Protein AF-A0A357N2P2-F1 (afdb_monomer_lite)

pLDDT: mean 80.37, std 18.38, range [35.94, 98.0]

Sequence (113 aa):
PLLAVFAERGDYPRWALSLLDSGQVNATTRLRWQAGHLVLDGLEAENERLSLRARLDLLERNKRGDLYLRWGLLGAGIEMKGKQRQWHLAGAREWFDGRPALLPADGAAGTAD

Radius of gyration: 17.53 Å; chains: 1; bounding box: 69×28×30 Å

Foldseek 3Di:
DVVVVPPDDDDDDPVNVVVVVFDDKDWDWDWDDDVQWIWTWFIWIDGPFKIKTWTWIGRPQFIWTKIWIDGHPWIWIWTDTRPDIDIDGVCRVVVRVPDDTPDDDVPPPDDDD

Secondary structure (DSSP, 8-state):
-TTGGG-SSS---HHHHHTSS----EEEEEEEEETTEEEEEEEEEE-SSEEEEEEEEEETTEEEEEEEEEETTEEEEEEEETTEEEEE-TTHHHHHHTSPPSS--TT------

Structure (mmCIF, N/CA/C/O backbone):
data_AF-A0A357N2P2-F1
#
_entry.id   AF-A0A357N2P2-F1
#
loop_
_atom_site.group_PDB
_atom_site.id
_atom_site.type_symbol
_atom_site.label_atom_id
_atom_site.label_alt_id
_atom_site.label_comp_id
_atom_site.label_asym_id
_atom_site.label_entity_id
_atom_site.label_seq_id
_atom_site.pdbx_PDB_ins_code
_atom_site.Cartn_x
_atom_site.Cartn_y
_atom_site.Cartn_z
_atom_site.occupancy
_atom_site.B_iso_or_equiv
_atom_site.auth_seq_id
_atom_site.auth_comp_id
_atom_site.auth_asym_id
_atom_site.auth_atom_id
_atom_site.pdbx_PDB_model_num
ATOM 1 N N . PRO A 1 1 ? 18.912 0.382 16.283 1.00 50.47 1 PRO A N 1
ATOM 2 C CA . PRO A 1 1 ? 18.135 0.424 15.019 1.00 50.47 1 PRO A CA 1
ATOM 3 C C . PRO A 1 1 ? 18.379 -0.841 14.180 1.00 50.47 1 PRO A C 1
ATOM 5 O O . PRO A 1 1 ? 19.517 -1.116 13.820 1.00 50.47 1 PRO A O 1
ATOM 8 N N . LEU A 1 2 ? 17.333 -1.639 13.928 1.00 52.38 2 LEU A N 1
ATOM 9 C CA . LEU A 1 2 ? 17.413 -3.017 13.397 1.00 52.38 2 LEU A CA 1
ATOM 10 C C . LEU A 1 2 ? 18.114 -3.169 12.027 1.00 52.38 2 LEU A C 1
ATOM 12 O O . LEU A 1 2 ? 18.409 -4.285 11.620 1.00 52.38 2 LEU A O 1
ATOM 16 N N . LEU A 1 3 ? 18.436 -2.066 11.346 1.00 53.66 3 LEU A N 1
ATOM 17 C CA . LEU A 1 3 ? 19.180 -2.050 10.081 1.00 53.66 3 LEU A CA 1
ATOM 18 C C . LEU A 1 3 ? 20.709 -1.984 10.258 1.00 53.66 3 LEU A C 1
ATOM 20 O O . LEU A 1 3 ? 21.440 -2.243 9.312 1.00 53.66 3 LEU A O 1
ATOM 24 N N . ALA A 1 4 ? 21.211 -1.690 11.463 1.00 52.03 4 ALA A N 1
ATOM 25 C CA . ALA A 1 4 ? 22.652 -1.640 11.734 1.00 52.03 4 ALA A CA 1
ATOM 26 C C . ALA A 1 4 ? 23.294 -3.035 11.883 1.00 52.03 4 ALA A C 1
ATOM 28 O O . ALA A 1 4 ? 24.508 -3.160 11.786 1.00 52.03 4 ALA A O 1
ATOM 29 N N . VAL A 1 5 ? 22.490 -4.083 12.101 1.00 54.72 5 VAL A N 1
ATOM 30 C CA . VAL A 1 5 ? 22.973 -5.462 12.323 1.00 54.72 5 VAL A CA 1
ATOM 31 C C . VAL A 1 5 ? 23.302 -6.183 11.005 1.00 54.72 5 VAL A C 1
ATOM 33 O O . VAL A 1 5 ? 24.034 -7.162 11.013 1.00 54.72 5 VAL A O 1
ATOM 36 N N . PHE A 1 6 ? 22.833 -5.672 9.861 1.00 53.19 6 PHE A N 1
ATOM 37 C CA . PHE A 1 6 ? 23.122 -6.235 8.533 1.00 53.19 6 PHE A CA 1
ATOM 38 C C . PHE A 1 6 ? 24.184 -5.443 7.747 1.00 53.19 6 PHE A C 1
ATOM 40 O O . PHE A 1 6 ? 24.380 -5.685 6.562 1.00 53.19 6 PHE A O 1
ATOM 47 N N . ALA A 1 7 ? 24.868 -4.491 8.391 1.00 48.50 7 ALA A N 1
ATOM 48 C CA . ALA A 1 7 ? 25.780 -3.548 7.740 1.00 48.50 7 ALA A CA 1
ATOM 49 C C . ALA A 1 7 ? 27.258 -3.989 7.720 1.00 48.50 7 ALA A C 1
ATOM 51 O O . ALA A 1 7 ? 28.134 -3.174 7.432 1.00 48.50 7 ALA A O 1
ATOM 52 N N . GLU A 1 8 ? 27.569 -5.255 8.004 1.00 45.97 8 GLU A N 1
ATOM 53 C CA . GLU A 1 8 ? 28.911 -5.779 7.744 1.00 45.97 8 GLU A CA 1
ATOM 54 C C . GLU A 1 8 ? 28.995 -6.290 6.301 1.00 45.97 8 GLU A C 1
ATOM 56 O O . GLU A 1 8 ? 28.422 -7.320 5.959 1.00 45.97 8 GLU A O 1
ATOM 61 N N . ARG A 1 9 ? 29.759 -5.548 5.486 1.00 46.12 9 ARG A N 1
ATOM 62 C CA . ARG A 1 9 ? 30.063 -5.739 4.052 1.00 46.12 9 ARG A CA 1
ATOM 63 C C . ARG A 1 9 ? 28.985 -5.296 3.048 1.00 46.12 9 ARG A C 1
ATOM 65 O O . ARG A 1 9 ? 28.293 -6.085 2.426 1.00 46.12 9 ARG A O 1
ATOM 72 N N . GLY A 1 10 ? 28.989 -3.994 2.768 1.00 53.44 10 GLY A N 1
ATOM 73 C CA . GLY A 1 10 ? 29.476 -3.516 1.463 1.00 53.44 10 GLY A CA 1
ATOM 74 C C . GLY A 1 10 ? 28.576 -3.573 0.225 1.00 53.44 10 GLY A C 1
ATOM 75 O O . GLY A 1 10 ? 28.923 -2.891 -0.728 1.00 53.44 10 GLY A O 1
ATOM 76 N N . ASP A 1 11 ? 27.436 -4.264 0.218 1.00 51.00 11 ASP A N 1
ATOM 77 C CA . ASP A 1 11 ? 26.576 -4.335 -0.976 1.00 51.00 11 ASP A CA 1
ATOM 78 C C . ASP A 1 11 ? 25.129 -3.951 -0.658 1.00 51.00 11 ASP A C 1
ATOM 80 O O . ASP A 1 11 ? 24.236 -4.794 -0.565 1.00 51.00 11 ASP A O 1
ATOM 84 N N . TYR A 1 12 ? 24.866 -2.646 -0.528 1.00 52.88 12 TYR A N 1
ATOM 85 C CA . TYR A 1 12 ? 23.497 -2.176 -0.728 1.00 52.88 12 TYR A CA 1
ATOM 86 C C . TYR A 1 12 ? 23.160 -2.389 -2.200 1.00 52.88 12 TYR A C 1
ATOM 88 O O . TYR A 1 12 ? 23.835 -1.827 -3.070 1.00 52.88 12 TYR A O 1
ATOM 96 N N . PRO A 1 13 ? 22.125 -3.178 -2.520 1.00 59.97 13 PRO A N 1
ATOM 97 C CA . PRO A 1 13 ? 21.736 -3.34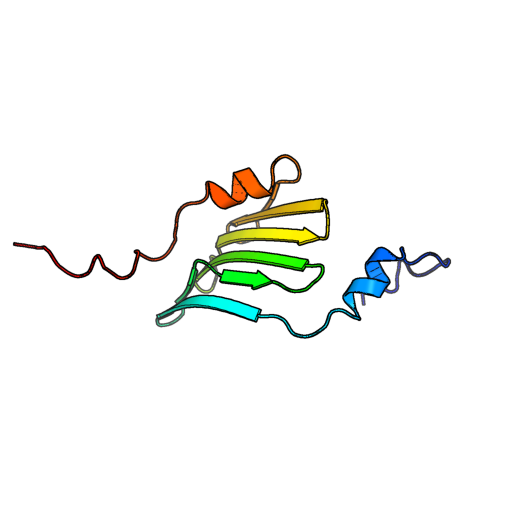7 -3.901 1.00 59.97 13 PRO A CA 1
ATOM 98 C C . PRO A 1 13 ? 21.420 -1.975 -4.494 1.00 59.97 13 PRO A C 1
ATOM 100 O O . PRO A 1 13 ? 20.775 -1.158 -3.836 1.00 59.97 13 PRO A O 1
ATOM 103 N N . ARG A 1 14 ? 21.817 -1.723 -5.748 1.00 57.66 14 ARG A N 1
ATOM 104 C CA . ARG A 1 14 ? 21.530 -0.453 -6.456 1.00 57.66 14 ARG A CA 1
ATOM 105 C C . ARG A 1 14 ? 20.073 -0.007 -6.320 1.00 57.66 14 ARG A C 1
ATOM 107 O O . ARG A 1 14 ? 19.766 1.179 -6.295 1.00 57.66 14 ARG A O 1
ATOM 114 N N . TRP A 1 15 ? 19.194 -0.989 -6.199 1.00 53.94 15 TRP A N 1
ATOM 115 C CA . TRP A 1 15 ? 17.775 -0.826 -6.008 1.00 53.94 15 TRP A CA 1
ATOM 116 C C . TRP A 1 15 ? 17.469 -0.038 -4.706 1.00 53.94 15 TRP A C 1
ATOM 118 O O . TRP A 1 15 ? 16.716 0.934 -4.754 1.00 53.94 15 TRP A O 1
ATOM 128 N N . ALA A 1 16 ? 18.117 -0.336 -3.575 1.00 57.56 16 ALA A N 1
ATOM 129 C CA . ALA A 1 16 ? 17.891 0.351 -2.297 1.00 57.56 16 ALA A CA 1
ATOM 130 C C . ALA A 1 16 ? 18.286 1.838 -2.338 1.00 57.56 16 ALA A C 1
ATOM 132 O O . ALA A 1 16 ? 17.633 2.668 -1.712 1.00 57.56 16 ALA A O 1
ATOM 133 N N . LEU A 1 17 ? 19.312 2.182 -3.124 1.00 56.09 17 LEU A N 1
ATOM 134 C CA . LEU A 1 17 ? 19.777 3.562 -3.294 1.00 56.09 17 LEU A CA 1
ATOM 135 C C . LEU A 1 17 ? 18.799 4.412 -4.121 1.00 56.09 17 LEU A C 1
ATOM 137 O O . LEU A 1 17 ? 18.599 5.580 -3.814 1.00 56.09 17 LEU A O 1
ATOM 141 N N . SER A 1 18 ? 18.118 3.830 -5.113 1.00 55.53 18 SER A N 1
ATOM 142 C CA . SER A 1 18 ? 17.135 4.564 -5.931 1.00 55.53 18 SER A CA 1
ATOM 143 C C . SER A 1 18 ? 15.803 4.883 -5.232 1.00 55.53 18 SER A C 1
ATOM 145 O O . SER A 1 18 ? 15.021 5.667 -5.760 1.00 55.53 18 SER A O 1
ATOM 147 N N . LEU A 1 19 ? 15.544 4.318 -4.045 1.00 54.59 19 LEU A N 1
ATOM 148 C CA . LEU A 1 19 ? 14.397 4.689 -3.199 1.00 54.59 19 LEU A CA 1
ATOM 149 C C . LEU A 1 19 ? 14.590 6.049 -2.515 1.00 54.59 19 LEU A C 1
ATOM 151 O O . LEU A 1 19 ? 13.616 6.700 -2.153 1.00 54.59 19 LEU A O 1
ATOM 155 N N . LEU A 1 20 ? 15.844 6.469 -2.325 1.00 54.78 20 LEU A N 1
ATOM 156 C CA . LEU A 1 20 ? 16.186 7.743 -1.692 1.00 54.78 20 LEU A CA 1
ATOM 157 C C . LEU A 1 20 ? 16.095 8.925 -2.668 1.00 54.78 20 LEU A C 1
ATOM 159 O O . LEU A 1 20 ? 16.087 10.068 -2.225 1.00 54.78 20 LEU A O 1
ATOM 163 N N . ASP A 1 21 ? 16.016 8.646 -3.973 1.00 54.84 21 ASP A N 1
ATOM 164 C CA . ASP A 1 21 ? 16.216 9.628 -5.048 1.00 54.84 21 ASP A CA 1
ATOM 165 C C . ASP A 1 21 ? 14.937 9.912 -5.866 1.00 54.84 21 ASP A C 1
ATOM 167 O O . ASP A 1 21 ? 14.963 10.551 -6.914 1.00 54.84 21 ASP A O 1
ATOM 171 N N . SER A 1 22 ? 13.778 9.405 -5.431 1.00 54.28 22 SER A N 1
ATOM 172 C CA . SER A 1 22 ? 12.566 9.377 -6.259 1.00 54.28 22 SER A CA 1
ATOM 173 C C . SER A 1 22 ? 11.578 10.517 -5.968 1.00 54.28 22 SER A C 1
ATOM 175 O O . SER A 1 22 ? 10.509 10.260 -5.422 1.00 54.28 22 SER A O 1
ATOM 177 N N . GLY A 1 23 ? 11.936 11.741 -6.378 1.00 61.53 23 GLY A N 1
ATOM 178 C CA . GLY A 1 23 ? 11.049 12.802 -6.907 1.00 61.53 23 GLY A CA 1
ATOM 179 C C . GLY A 1 23 ? 9.709 13.163 -6.223 1.00 61.53 23 GLY A C 1
ATOM 180 O O . GLY A 1 23 ? 9.394 12.773 -5.103 1.00 61.53 23 GLY A O 1
ATOM 181 N N . GLN A 1 24 ? 8.908 13.981 -6.926 1.00 63.09 24 GLN A N 1
ATOM 182 C CA . GLN A 1 24 ? 7.529 14.345 -6.556 1.00 63.09 24 GLN A CA 1
ATOM 183 C C . GLN A 1 24 ? 6.574 13.167 -6.820 1.00 63.09 24 GLN A C 1
ATOM 185 O O . GLN A 1 24 ? 6.701 12.475 -7.830 1.00 63.09 24 GLN A O 1
ATOM 190 N N . VAL A 1 25 ? 5.608 12.945 -5.925 1.00 69.81 25 VAL A N 1
ATOM 191 C CA . VAL A 1 25 ? 4.598 11.878 -6.032 1.00 69.81 25 VAL A CA 1
ATOM 192 C C . VAL A 1 25 ? 3.226 12.517 -6.211 1.00 69.81 25 VAL A C 1
ATOM 194 O O . VAL A 1 25 ? 2.823 13.344 -5.393 1.00 69.81 25 VAL A O 1
ATOM 197 N N . ASN A 1 26 ? 2.499 12.106 -7.250 1.00 77.12 26 ASN A N 1
ATOM 198 C CA . ASN A 1 26 ? 1.094 12.471 -7.416 1.00 77.12 26 ASN A CA 1
ATOM 199 C C . ASN A 1 26 ? 0.235 11.411 -6.739 1.00 77.12 26 ASN A C 1
ATOM 201 O O . ASN A 1 26 ? 0.400 10.229 -7.035 1.00 77.12 26 ASN A O 1
ATOM 205 N N . ALA A 1 27 ? -0.663 11.831 -5.847 1.00 85.69 27 ALA A N 1
ATOM 206 C CA . ALA A 1 27 ? -1.535 10.929 -5.110 1.00 85.69 27 ALA A CA 1
ATOM 207 C C . ALA A 1 27 ? -3.003 11.360 -5.193 1.00 85.69 27 ALA A C 1
ATOM 209 O O . ALA A 1 27 ? -3.326 12.535 -5.018 1.00 85.69 27 ALA A O 1
ATOM 210 N N . THR A 1 28 ? -3.893 10.398 -5.409 1.00 89.75 28 THR A N 1
ATOM 211 C CA . THR A 1 28 ? -5.351 10.562 -5.353 1.00 89.75 28 THR A CA 1
ATOM 212 C C . THR A 1 28 ? -5.926 9.547 -4.374 1.00 89.75 28 THR A C 1
ATOM 214 O O . THR A 1 28 ? -5.412 8.441 -4.259 1.00 89.75 28 THR A O 1
ATOM 217 N N . THR A 1 29 ? -6.956 9.915 -3.608 1.00 92.44 29 THR A N 1
ATOM 218 C CA . THR A 1 29 ? -7.630 8.995 -2.677 1.00 92.44 29 THR A CA 1
ATOM 219 C C . THR A 1 29 ? -9.011 9.515 -2.302 1.00 92.44 29 THR A C 1
ATOM 221 O O . THR A 1 29 ? -9.231 10.725 -2.263 1.00 92.44 29 THR A O 1
ATOM 224 N N . ARG A 1 30 ? -9.926 8.613 -1.935 1.00 93.94 30 ARG A N 1
ATOM 225 C CA . ARG A 1 30 ? -11.144 8.959 -1.190 1.00 93.94 30 ARG A CA 1
ATOM 226 C C . ARG A 1 30 ? -10.901 8.751 0.299 1.00 93.94 30 ARG A C 1
ATOM 228 O O . ARG A 1 30 ? -10.312 7.746 0.698 1.00 93.94 30 ARG A O 1
ATOM 235 N N . LEU A 1 31 ? -11.336 9.711 1.111 1.00 92.88 31 LEU A N 1
ATOM 236 C CA . LEU A 1 31 ? -11.127 9.707 2.555 1.00 92.88 31 LEU A CA 1
ATOM 237 C C . LEU A 1 31 ? -12.465 9.841 3.279 1.00 92.88 31 LEU A C 1
ATOM 239 O O . LEU A 1 31 ? -13.231 10.763 3.010 1.00 92.88 31 LEU A O 1
ATOM 243 N N . ARG A 1 32 ? -12.721 8.954 4.240 1.00 94.25 32 ARG A N 1
ATOM 244 C CA . ARG A 1 32 ? -13.803 9.106 5.215 1.00 94.25 32 ARG A CA 1
ATOM 245 C C . ARG A 1 32 ? -13.207 9.088 6.611 1.00 94.25 32 ARG A C 1
ATOM 247 O O . ARG A 1 32 ? -12.586 8.107 7.009 1.00 94.25 32 ARG A O 1
ATOM 254 N N . TRP A 1 33 ? -13.427 10.169 7.348 1.00 92.75 33 TRP A N 1
ATOM 255 C CA . TRP A 1 33 ? -12.999 10.299 8.734 1.00 92.75 33 TRP A CA 1
ATOM 256 C C . TRP A 1 33 ? -14.217 10.359 9.652 1.00 92.75 33 TRP A C 1
ATOM 258 O O . TRP A 1 33 ? -15.079 11.224 9.498 1.00 92.75 33 TRP A O 1
ATOM 268 N N . GLN A 1 34 ? -14.287 9.438 10.606 1.00 89.75 34 GLN A N 1
ATOM 269 C CA . GLN A 1 34 ? -15.297 9.378 11.661 1.00 89.75 34 GLN A CA 1
ATOM 270 C C . GLN A 1 34 ? -14.584 9.104 12.992 1.00 89.75 34 GLN A C 1
ATOM 272 O O . GLN A 1 34 ? -13.431 8.682 13.000 1.00 89.75 34 GLN A O 1
ATOM 277 N N . ALA A 1 35 ? -15.215 9.393 14.131 1.00 86.75 35 ALA A N 1
ATOM 278 C CA . ALA A 1 35 ? -14.572 9.288 15.445 1.00 86.75 35 ALA A CA 1
ATOM 279 C C . ALA A 1 35 ? -13.886 7.916 15.659 1.00 86.75 35 ALA A C 1
ATOM 281 O O . ALA A 1 35 ? -14.557 6.897 15.786 1.00 86.75 35 ALA A O 1
ATOM 282 N N . GLY A 1 36 ? -12.545 7.899 15.665 1.00 85.38 36 GLY A N 1
ATOM 283 C CA . GLY A 1 36 ? -11.727 6.686 15.833 1.00 85.38 36 GLY A CA 1
ATOM 284 C C . GLY A 1 36 ? -11.629 5.768 14.601 1.00 85.38 36 GLY A C 1
ATOM 285 O O . GLY A 1 36 ? -11.005 4.706 14.672 1.00 85.38 36 GLY A O 1
ATOM 286 N N . HIS A 1 37 ? -12.214 6.161 13.468 1.00 93.56 37 HIS A N 1
ATOM 287 C CA . HIS A 1 37 ? -12.290 5.355 12.254 1.00 93.56 37 HIS A CA 1
ATOM 288 C C . HIS A 1 37 ? -11.900 6.163 11.018 1.00 93.56 37 HIS A C 1
ATOM 290 O O . HIS A 1 37 ? -12.604 7.084 10.601 1.00 93.56 37 HIS A O 1
ATOM 296 N N . LEU A 1 38 ? -10.772 5.792 10.415 1.00 93.75 38 LEU A N 1
ATOM 297 C CA . LEU A 1 38 ? -10.318 6.352 9.149 1.00 93.75 38 LEU A CA 1
ATOM 298 C C . LEU A 1 38 ? -10.426 5.302 8.045 1.00 93.75 38 LEU A C 1
ATOM 300 O O . LEU A 1 38 ? -9.783 4.259 8.122 1.00 93.75 38 LEU A O 1
ATOM 304 N N . VAL A 1 39 ? -11.179 5.605 6.991 1.00 95.62 39 VAL A N 1
ATOM 305 C CA . VAL A 1 39 ? -11.196 4.806 5.763 1.00 95.62 39 VAL A CA 1
ATOM 306 C C . VAL A 1 39 ? -10.523 5.593 4.651 1.00 95.62 39 VAL A C 1
ATOM 308 O O . VAL A 1 39 ? -10.915 6.718 4.338 1.00 95.62 39 VAL A O 1
ATOM 311 N N . LEU A 1 40 ? -9.511 4.977 4.058 1.00 94.44 40 LEU A N 1
ATOM 312 C CA . LEU A 1 40 ? -8.785 5.452 2.895 1.00 94.44 40 LEU A CA 1
ATOM 313 C C . LEU A 1 40 ? -9.050 4.452 1.775 1.00 94.44 40 LEU A C 1
ATOM 315 O O . LEU A 1 40 ? -8.674 3.289 1.882 1.00 94.44 40 LEU A O 1
ATOM 319 N N . ASP A 1 41 ? -9.742 4.877 0.726 1.00 96.19 41 ASP A N 1
ATOM 320 C CA . ASP A 1 41 ? -10.141 3.988 -0.360 1.00 96.19 41 ASP A CA 1
ATOM 321 C C . ASP A 1 41 ? -9.735 4.546 -1.716 1.00 96.19 41 ASP A C 1
ATOM 323 O O . ASP A 1 41 ? -9.855 5.743 -1.979 1.00 96.19 41 ASP A O 1
ATOM 327 N N . GLY A 1 42 ? -9.274 3.651 -2.585 1.00 93.81 42 GLY A N 1
ATOM 328 C CA . GLY A 1 42 ? -8.741 4.013 -3.892 1.00 93.81 42 GLY A CA 1
ATOM 329 C C . GLY A 1 42 ? -7.561 4.978 -3.805 1.00 93.81 42 GLY A C 1
ATOM 330 O O . GLY A 1 42 ? -7.511 5.909 -4.601 1.00 93.81 42 GLY A O 1
ATOM 331 N N . LEU A 1 43 ? -6.648 4.792 -2.839 1.00 94.44 43 LEU A N 1
ATOM 332 C CA . LEU A 1 43 ? -5.374 5.502 -2.885 1.00 94.44 43 LEU A CA 1
ATOM 333 C C . LEU A 1 43 ? -4.595 5.002 -4.091 1.00 94.44 43 LEU A C 1
ATOM 335 O O . LEU A 1 43 ? -4.322 3.806 -4.181 1.00 94.44 43 LEU A O 1
ATOM 339 N N . GLU A 1 44 ? -4.191 5.920 -4.952 1.00 94.12 44 GLU A N 1
ATOM 340 C CA . GLU A 1 44 ? -3.235 5.693 -6.024 1.00 94.12 44 GLU A CA 1
ATOM 341 C C . GLU A 1 44 ? -2.161 6.765 -5.917 1.00 94.12 44 GLU A C 1
ATOM 343 O O . GLU A 1 44 ? -2.464 7.955 -5.916 1.00 94.12 44 GLU A O 1
ATOM 348 N N . ALA A 1 45 ? -0.910 6.346 -5.776 1.00 90.44 45 ALA A N 1
ATOM 349 C CA . ALA A 1 45 ? 0.241 7.224 -5.727 1.00 90.44 45 ALA A CA 1
ATOM 350 C C . ALA A 1 45 ? 1.294 6.723 -6.711 1.00 90.44 45 ALA A C 1
ATOM 352 O O . ALA A 1 45 ? 1.745 5.581 -6.633 1.00 90.44 45 ALA A O 1
ATOM 353 N N . GLU A 1 46 ? 1.676 7.578 -7.650 1.00 86.81 46 GLU A N 1
ATOM 354 C CA . GLU A 1 46 ? 2.545 7.216 -8.766 1.00 86.81 46 GLU A CA 1
ATOM 355 C C . GLU A 1 46 ? 3.701 8.218 -8.868 1.00 86.81 46 GLU A C 1
ATOM 357 O O . GLU A 1 46 ? 3.533 9.426 -8.665 1.00 86.81 46 GLU A O 1
ATOM 362 N N . ASN A 1 47 ? 4.879 7.711 -9.215 1.00 81.62 47 ASN A N 1
ATOM 363 C CA . ASN A 1 47 ? 5.998 8.504 -9.714 1.00 81.62 47 ASN A CA 1
ATOM 364 C C . ASN A 1 47 ? 6.687 7.763 -10.876 1.00 81.62 47 ASN A C 1
ATOM 366 O O . ASN A 1 47 ? 6.200 6.736 -11.348 1.00 81.62 47 ASN A O 1
ATOM 370 N N . GLU A 1 48 ? 7.832 8.266 -11.345 1.00 76.19 48 GLU A N 1
ATOM 371 C CA . GLU A 1 48 ? 8.550 7.691 -12.494 1.00 76.19 48 GLU A CA 1
ATOM 372 C C . GLU A 1 48 ? 8.921 6.204 -12.340 1.00 76.19 48 GLU A C 1
ATOM 374 O O . GLU A 1 48 ? 9.103 5.506 -13.338 1.00 76.19 48 GLU A O 1
ATOM 379 N N . ARG A 1 49 ? 9.069 5.695 -11.109 1.00 74.62 49 ARG A N 1
ATOM 380 C CA . ARG A 1 49 ? 9.578 4.334 -10.849 1.00 74.62 49 ARG A CA 1
ATOM 381 C C . ARG A 1 49 ? 8.683 3.495 -9.938 1.00 74.62 49 ARG A C 1
ATOM 383 O O . ARG A 1 49 ? 8.762 2.267 -10.004 1.00 74.62 49 ARG A O 1
ATOM 390 N N . LEU A 1 50 ? 7.848 4.125 -9.120 1.00 81.69 50 LEU A N 1
ATOM 391 C CA . LEU A 1 50 ? 7.048 3.533 -8.054 1.00 81.69 50 LEU A CA 1
ATOM 392 C C . LEU A 1 50 ? 5.555 3.750 -8.312 1.00 81.69 50 LEU A C 1
ATOM 394 O O . LEU A 1 50 ? 5.128 4.859 -8.618 1.00 81.69 50 LEU A O 1
ATOM 398 N N . SER A 1 51 ? 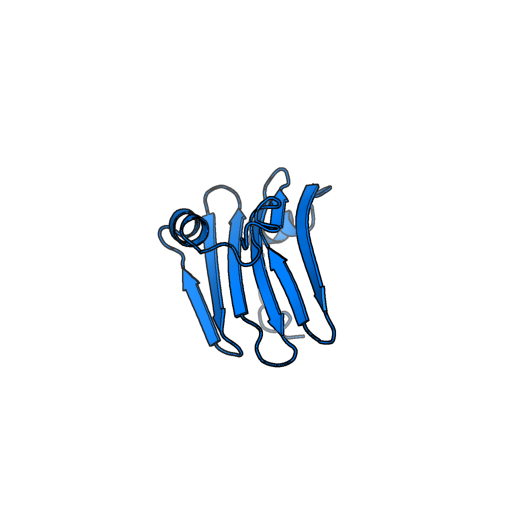4.776 2.694 -8.104 1.00 89.44 51 SER A N 1
ATOM 399 C CA . SER A 1 51 ? 3.315 2.745 -8.004 1.00 89.44 51 SER A CA 1
ATOM 400 C C . SER A 1 51 ? 2.914 2.178 -6.657 1.00 89.44 51 SER A C 1
ATOM 402 O O . SER A 1 51 ? 3.344 1.084 -6.285 1.00 89.44 51 SER A O 1
ATOM 404 N N . LEU A 1 52 ? 2.097 2.916 -5.927 1.00 92.88 52 LEU A N 1
ATOM 405 C CA . LEU A 1 52 ? 1.509 2.508 -4.668 1.00 92.88 52 LEU A CA 1
ATOM 406 C C . LEU A 1 52 ? -0.004 2.597 -4.807 1.00 92.88 52 LEU A C 1
ATOM 408 O O . LEU A 1 52 ? -0.542 3.638 -5.174 1.00 92.88 52 LEU A O 1
ATOM 412 N N . ARG A 1 53 ? -0.695 1.516 -4.459 1.00 96.50 53 ARG A N 1
ATOM 413 C CA . ARG A 1 53 ? -2.151 1.499 -4.367 1.00 96.50 53 ARG A CA 1
ATOM 414 C C . ARG A 1 53 ? -2.579 0.958 -3.020 1.00 96.50 53 ARG A C 1
ATOM 416 O O . ARG A 1 53 ? -1.994 -0.009 -2.538 1.00 96.50 53 ARG A O 1
ATOM 423 N N . ALA A 1 54 ? -3.587 1.561 -2.404 1.00 96.94 54 ALA A N 1
ATOM 424 C CA . ALA A 1 54 ? -4.052 1.099 -1.102 1.00 96.94 54 ALA A CA 1
ATOM 425 C C . ALA A 1 54 ? -5.555 1.263 -0.903 1.00 96.94 54 ALA A C 1
ATOM 427 O O . ALA A 1 54 ? -6.182 2.203 -1.395 1.00 96.94 54 ALA A O 1
ATOM 428 N N . ARG A 1 55 ? -6.109 0.344 -0.114 1.00 97.56 55 ARG A N 1
ATOM 429 C CA . ARG A 1 55 ? -7.460 0.420 0.442 1.00 97.56 55 ARG A CA 1
ATOM 430 C C . ARG A 1 55 ? -7.375 0.008 1.898 1.00 97.56 55 ARG A C 1
ATOM 432 O O . ARG A 1 55 ? -7.094 -1.149 2.193 1.00 97.56 55 ARG A O 1
ATOM 439 N N . LEU A 1 56 ? -7.546 0.959 2.805 1.00 96.25 56 LEU A N 1
ATOM 440 C CA . LEU A 1 56 ? -7.299 0.797 4.230 1.00 96.25 56 LEU A CA 1
ATOM 441 C C . LEU A 1 56 ? -8.523 1.208 5.043 1.00 96.25 56 LEU A C 1
ATOM 443 O O . LEU A 1 56 ? -9.071 2.294 4.883 1.00 96.25 56 LEU A O 1
ATOM 447 N N . ASP A 1 57 ? -8.894 0.343 5.973 1.00 95.50 57 ASP A N 1
ATOM 448 C CA . ASP A 1 57 ? -9.856 0.600 7.032 1.00 95.50 57 ASP A CA 1
ATOM 449 C C . ASP A 1 57 ? -9.085 0.571 8.359 1.00 95.50 57 ASP A C 1
ATOM 451 O O . ASP A 1 57 ? -8.607 -0.466 8.834 1.00 95.50 57 ASP A O 1
ATOM 455 N N . LEU A 1 58 ? -8.887 1.760 8.915 1.00 92.62 58 LEU A N 1
ATOM 456 C CA . LEU A 1 58 ? -8.084 2.028 10.095 1.00 92.62 58 LEU A CA 1
ATOM 457 C C . LEU A 1 58 ? -9.014 2.357 11.262 1.00 92.62 58 LEU A C 1
ATOM 459 O O . LEU A 1 58 ? -9.093 3.494 11.725 1.00 92.62 58 LEU A O 1
ATOM 463 N N . LEU A 1 59 ? -9.724 1.337 11.738 1.00 88.88 59 LEU A N 1
ATOM 464 C CA . LEU A 1 59 ? -10.417 1.371 13.021 1.00 88.88 59 LEU A CA 1
ATOM 465 C C . LEU A 1 59 ? -9.406 1.096 14.139 1.00 88.88 59 LEU A C 1
ATOM 467 O O . LEU A 1 59 ? -8.747 0.058 14.104 1.00 88.88 59 LEU A O 1
ATOM 471 N N . GLU A 1 60 ? -9.281 2.005 15.111 1.00 80.44 60 GLU A N 1
ATOM 472 C CA . GLU A 1 60 ? -8.299 2.022 16.219 1.00 80.44 60 GLU A CA 1
ATOM 473 C C . GLU A 1 60 ? -7.387 0.781 16.362 1.00 80.44 60 GLU A C 1
ATOM 475 O O . GLU A 1 60 ? -6.186 0.829 16.072 1.00 80.44 60 GLU A O 1
ATOM 480 N N . ARG A 1 61 ? -7.951 -0.347 16.819 1.00 79.69 61 ARG A N 1
ATOM 481 C CA . ARG A 1 61 ? -7.221 -1.600 17.086 1.00 79.69 61 ARG A CA 1
ATOM 482 C C . ARG A 1 61 ? -7.375 -2.675 16.011 1.00 79.69 61 ARG A C 1
ATOM 484 O O . ARG A 1 61 ? -6.638 -3.659 16.043 1.00 79.69 61 ARG A O 1
ATOM 491 N N . ASN A 1 62 ? -8.293 -2.501 15.068 1.00 87.69 62 ASN A N 1
ATOM 492 C CA . ASN A 1 62 ? -8.617 -3.478 14.036 1.00 87.69 62 ASN A CA 1
ATOM 493 C C . ASN A 1 62 ? -8.329 -2.927 12.637 1.00 87.69 62 ASN A C 1
ATOM 495 O O . ASN A 1 62 ?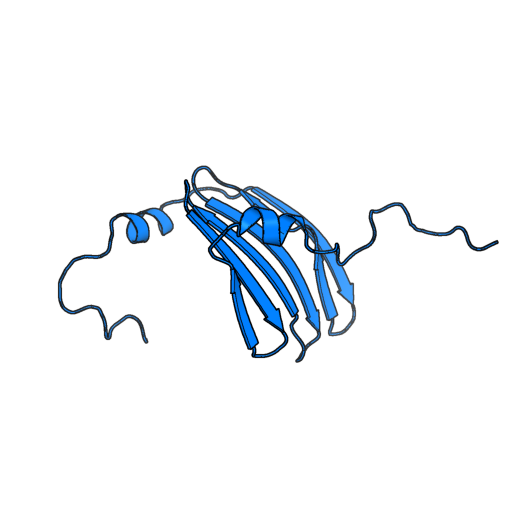 -9.217 -2.772 11.804 1.00 87.69 62 ASN A O 1
ATOM 499 N N . LYS A 1 63 ? -7.053 -2.627 12.395 1.00 91.38 63 LYS A N 1
ATOM 500 C CA . LYS A 1 63 ? -6.579 -2.165 11.091 1.00 91.38 63 LYS A CA 1
ATOM 501 C C . LYS A 1 63 ? -6.690 -3.299 10.085 1.00 91.38 63 LYS A C 1
ATOM 503 O O . LYS A 1 63 ? -6.145 -4.380 10.314 1.00 91.38 63 LYS A O 1
ATOM 508 N N . ARG A 1 64 ? -7.345 -3.047 8.964 1.00 95.62 64 ARG A N 1
ATOM 509 C CA . ARG A 1 64 ? -7.449 -3.999 7.864 1.00 95.62 64 ARG A CA 1
ATOM 510 C C . ARG A 1 64 ? -7.315 -3.290 6.531 1.00 95.62 64 ARG A C 1
ATOM 512 O O . ARG A 1 64 ? -7.482 -2.077 6.449 1.00 95.62 64 ARG A O 1
ATOM 519 N N . GLY A 1 65 ? -7.014 -4.053 5.499 1.00 96.06 65 GLY A N 1
ATOM 520 C CA . GLY A 1 65 ? -6.945 -3.517 4.155 1.00 96.06 65 GLY A CA 1
ATOM 521 C C . GLY A 1 65 ? -5.889 -4.194 3.317 1.00 96.06 65 GLY A C 1
ATOM 522 O O . GLY A 1 65 ? -5.206 -5.114 3.764 1.00 96.06 65 GLY A O 1
ATOM 523 N N . ASP A 1 66 ? -5.767 -3.687 2.108 1.00 98.00 66 ASP A N 1
ATOM 524 C CA . ASP A 1 66 ? -4.940 -4.246 1.065 1.00 98.00 66 ASP A CA 1
ATOM 525 C C . ASP A 1 66 ? -4.004 -3.154 0.549 1.00 98.00 66 ASP A C 1
ATOM 527 O O . ASP A 1 66 ? -4.394 -1.993 0.376 1.00 98.00 66 ASP A O 1
ATOM 531 N N . LEU A 1 67 ? -2.751 -3.529 0.327 1.00 97.06 67 LEU A N 1
ATOM 532 C CA . LEU A 1 67 ? -1.708 -2.666 -0.204 1.00 97.06 67 LEU A CA 1
ATOM 533 C C . LEU A 1 67 ? -1.087 -3.342 -1.414 1.00 97.06 67 LEU A C 1
ATOM 535 O O . LEU A 1 67 ? -0.765 -4.524 -1.349 1.00 97.06 67 LEU A O 1
ATOM 539 N N . TYR A 1 68 ? -0.861 -2.585 -2.474 1.00 97.19 68 TYR A N 1
ATOM 540 C CA . TYR A 1 68 ? -0.057 -3.000 -3.608 1.00 97.19 68 TYR A CA 1
ATOM 541 C C . TYR A 1 68 ? 1.065 -1.999 -3.839 1.00 97.19 68 TYR A C 1
ATOM 543 O O . TYR A 1 68 ? 0.842 -0.791 -3.889 1.00 97.19 68 TYR A O 1
ATOM 551 N N . LEU A 1 69 ? 2.274 -2.520 -3.987 1.00 94.12 69 LEU A N 1
ATOM 552 C CA . LEU A 1 69 ? 3.465 -1.771 -4.340 1.00 94.12 69 LEU A CA 1
ATOM 553 C C . LEU A 1 69 ? 4.043 -2.363 -5.620 1.00 94.12 69 LEU A C 1
ATOM 555 O O . LEU A 1 69 ? 4.252 -3.573 -5.707 1.00 94.12 69 LEU A O 1
ATOM 559 N N . ARG A 1 70 ? 4.356 -1.511 -6.590 1.00 91.31 70 ARG A N 1
ATOM 560 C CA . ARG A 1 70 ? 5.099 -1.885 -7.791 1.00 91.31 70 ARG A CA 1
ATOM 561 C C . ARG A 1 70 ? 6.337 -1.035 -7.925 1.00 91.31 70 ARG A C 1
ATOM 563 O O . ARG A 1 70 ? 6.288 0.183 -7.765 1.00 91.31 70 ARG A O 1
ATOM 570 N N . TRP A 1 71 ? 7.409 -1.679 -8.348 1.00 84.00 71 TRP A N 1
ATOM 571 C CA . TRP A 1 71 ? 8.644 -1.019 -8.697 1.00 84.00 71 TRP A CA 1
ATOM 572 C C . TRP A 1 71 ? 9.245 -1.647 -9.948 1.00 84.00 71 TRP A C 1
ATOM 574 O O . TRP A 1 71 ? 9.671 -2.804 -9.952 1.00 84.00 71 TRP A O 1
ATOM 584 N N . GLY A 1 72 ? 9.206 -0.898 -11.050 1.00 80.44 72 GLY A N 1
ATOM 585 C CA . GLY A 1 72 ? 9.470 -1.459 -12.373 1.00 80.44 72 GLY A CA 1
ATOM 586 C C . GLY A 1 72 ? 8.530 -2.634 -12.676 1.00 80.44 72 GLY A C 1
ATOM 587 O O . GLY A 1 72 ? 7.311 -2.447 -12.739 1.00 80.44 72 GLY A O 1
ATOM 588 N N . LEU A 1 73 ? 9.113 -3.827 -12.848 1.00 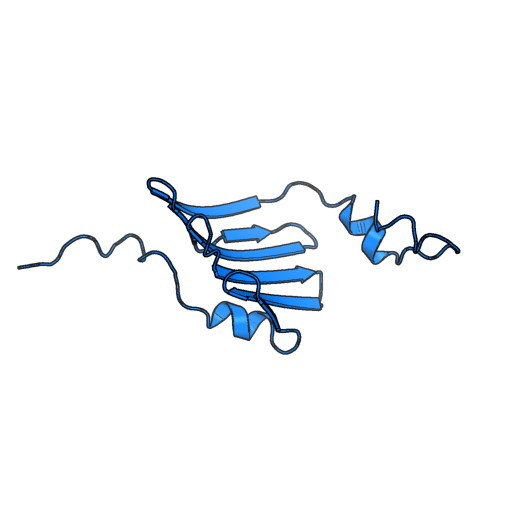82.12 73 LEU A N 1
ATOM 589 C CA . LEU A 1 73 ? 8.417 -5.090 -13.141 1.00 82.12 73 LEU A CA 1
ATOM 590 C C . LEU A 1 73 ? 8.015 -5.882 -11.885 1.00 82.12 73 LEU A C 1
ATOM 592 O O . LEU A 1 73 ? 7.257 -6.842 -11.987 1.00 82.12 73 LEU A O 1
ATOM 596 N N . LEU A 1 74 ? 8.535 -5.520 -10.710 1.00 85.69 74 LEU A N 1
ATOM 597 C CA . LEU A 1 74 ? 8.270 -6.244 -9.470 1.00 85.69 74 LEU A CA 1
ATOM 598 C C . LEU A 1 74 ? 7.018 -5.681 -8.807 1.00 85.69 74 LEU A C 1
ATOM 600 O O . LEU A 1 74 ? 6.907 -4.470 -8.624 1.00 85.69 74 LEU A O 1
ATOM 604 N N . GLY A 1 75 ? 6.090 -6.559 -8.436 1.00 90.44 75 GLY A N 1
ATOM 605 C CA . GLY A 1 75 ? 4.882 -6.215 -7.695 1.00 90.44 75 GLY A CA 1
ATOM 606 C C . GLY A 1 75 ? 4.784 -7.017 -6.404 1.00 90.44 75 GLY A C 1
ATOM 607 O O . GLY A 1 75 ? 5.101 -8.204 -6.387 1.00 90.44 75 GLY A O 1
ATOM 608 N N . ALA A 1 76 ? 4.325 -6.378 -5.333 1.00 95.19 76 ALA A N 1
ATOM 609 C CA . ALA A 1 76 ? 4.022 -7.028 -4.068 1.00 95.19 76 ALA A CA 1
ATOM 610 C C . ALA A 1 76 ? 2.693 -6.512 -3.517 1.00 95.19 76 ALA A C 1
ATOM 612 O O . ALA A 1 76 ? 2.465 -5.308 -3.422 1.00 95.19 76 ALA A O 1
ATOM 613 N N . GLY A 1 77 ? 1.827 -7.447 -3.152 1.00 96.12 77 GLY A N 1
ATOM 614 C CA . GLY A 1 77 ? 0.580 -7.222 -2.447 1.00 96.12 77 GLY A CA 1
ATOM 615 C C . GLY A 1 77 ? 0.715 -7.618 -0.980 1.00 96.12 77 GLY A C 1
ATOM 616 O O . GLY A 1 77 ? 1.400 -8.592 -0.655 1.00 96.12 77 GLY A O 1
ATOM 617 N N . ILE A 1 78 ? 0.066 -6.879 -0.090 1.00 96.56 78 ILE A N 1
ATOM 618 C CA . ILE A 1 78 ? -0.022 -7.203 1.333 1.00 96.56 78 ILE A CA 1
ATOM 619 C C . ILE A 1 78 ? -1.477 -7.069 1.764 1.00 96.56 78 ILE A C 1
ATOM 621 O O . ILE A 1 78 ? -2.041 -5.978 1.708 1.00 96.56 78 ILE A O 1
ATOM 625 N N . GLU A 1 79 ? -2.056 -8.162 2.248 1.00 97.38 79 GLU A N 1
ATOM 626 C CA . GLU A 1 79 ? -3.315 -8.146 2.988 1.00 97.38 79 GLU A CA 1
ATOM 627 C C . GLU A 1 79 ? -3.016 -7.982 4.479 1.00 97.38 79 GLU A C 1
ATOM 629 O O . GLU A 1 79 ? -2.205 -8.710 5.063 1.00 97.38 79 GLU A O 1
ATOM 634 N N . MET A 1 80 ? -3.691 -7.036 5.122 1.00 95.69 80 MET A N 1
ATOM 635 C CA . MET A 1 80 ? -3.601 -6.791 6.554 1.00 95.69 80 MET A CA 1
ATOM 636 C C . MET A 1 80 ? -4.937 -7.104 7.226 1.00 95.69 80 MET A C 1
ATOM 638 O O . MET A 1 80 ? -5.986 -6.600 6.827 1.00 95.69 80 MET A O 1
ATOM 642 N N . LYS A 1 81 ? -4.883 -7.891 8.307 1.00 93.62 81 LYS A N 1
ATOM 643 C CA . LYS A 1 81 ? -6.014 -8.167 9.209 1.00 93.62 81 LYS A CA 1
ATOM 644 C C . LYS A 1 81 ? -5.538 -8.084 10.656 1.00 93.62 81 LYS A C 1
ATOM 646 O O . LYS A 1 81 ? -4.912 -9.006 11.183 1.00 93.62 81 LYS A O 1
ATOM 651 N N . GLY A 1 82 ? -5.760 -6.939 11.296 1.00 90.94 82 GLY A N 1
ATOM 652 C CA . GLY A 1 82 ? -5.245 -6.636 12.628 1.00 90.94 82 GLY A CA 1
ATOM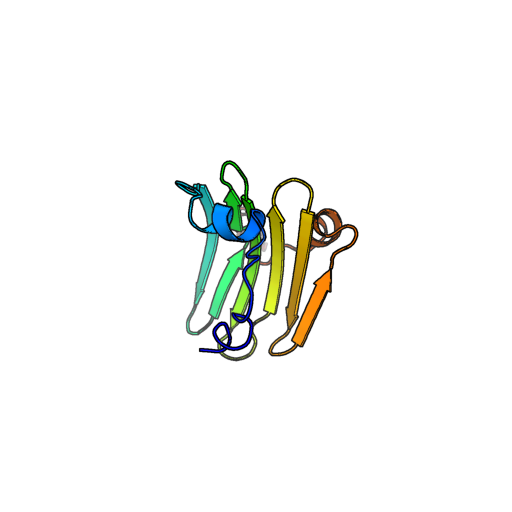 653 C C . GLY A 1 82 ? -3.715 -6.732 12.680 1.00 90.94 82 GLY A C 1
ATOM 654 O O . GLY A 1 82 ? -2.997 -5.916 12.097 1.00 90.94 82 GLY A O 1
ATOM 655 N N . LYS A 1 83 ? -3.197 -7.746 13.384 1.00 89.69 83 LYS A N 1
ATOM 656 C CA . LYS A 1 83 ? -1.753 -8.036 13.505 1.00 89.69 83 LYS A CA 1
ATOM 657 C C . LYS A 1 83 ? -1.220 -9.024 12.462 1.00 89.69 83 LYS A C 1
ATOM 659 O O . LYS A 1 83 ? -0.008 -9.161 12.334 1.00 89.69 83 LYS A O 1
ATOM 664 N N . GLN A 1 84 ? -2.091 -9.677 11.700 1.00 92.12 84 GLN A N 1
ATOM 665 C CA . GLN A 1 84 ? -1.688 -10.608 10.650 1.00 92.12 84 GLN A CA 1
ATOM 666 C C . GLN A 1 84 ? -1.342 -9.847 9.366 1.00 92.12 84 GLN A C 1
ATOM 668 O O . GLN A 1 84 ? -1.901 -8.775 9.104 1.00 92.12 84 GLN A O 1
ATOM 673 N N . ARG A 1 85 ? -0.373 -10.367 8.609 1.00 94.44 85 ARG A N 1
ATOM 674 C CA . ARG A 1 85 ? 0.009 -9.876 7.281 1.00 94.44 85 ARG A CA 1
ATOM 675 C C . ARG A 1 85 ? 0.180 -11.073 6.360 1.00 94.44 85 ARG A C 1
ATOM 677 O O . ARG A 1 85 ? 0.896 -12.006 6.721 1.00 94.44 85 ARG A O 1
ATOM 684 N N . GLN A 1 86 ? -0.453 -11.028 5.199 1.00 95.94 86 GLN A N 1
ATOM 685 C CA . GLN A 1 86 ? -0.309 -12.034 4.156 1.00 95.94 86 GLN A CA 1
ATOM 686 C C . GLN A 1 86 ? 0.267 -11.379 2.906 1.00 95.94 86 GLN A C 1
ATOM 688 O O . GLN A 1 86 ? -0.181 -10.313 2.497 1.00 95.94 86 GLN A O 1
ATOM 693 N N . TRP A 1 87 ? 1.282 -12.014 2.328 1.00 94.25 87 TRP A N 1
ATOM 694 C CA . TRP A 1 87 ? 1.985 -11.506 1.157 1.00 94.25 87 TRP A CA 1
ATOM 695 C C . TRP A 1 87 ? 1.464 -12.171 -0.113 1.00 94.25 87 TRP A C 1
ATOM 697 O O . TRP A 1 87 ? 1.309 -13.390 -0.167 1.00 94.25 87 TRP A O 1
ATOM 707 N N . HIS A 1 88 ? 1.259 -11.363 -1.145 1.00 95.50 88 HIS A N 1
ATOM 708 C CA . HIS A 1 88 ? 0.845 -11.781 -2.477 1.00 95.50 88 HIS A CA 1
ATOM 709 C C . HIS A 1 88 ? 1.894 -11.289 -3.472 1.00 95.50 88 HIS A C 1
ATOM 711 O O . HIS A 1 88 ? 1.916 -10.115 -3.816 1.00 95.50 88 HIS A O 1
ATOM 717 N N . LEU A 1 89 ? 2.816 -12.161 -3.884 1.00 92.00 89 LEU A N 1
ATOM 718 C CA . LEU A 1 89 ? 3.911 -11.787 -4.795 1.00 92.00 89 LEU A CA 1
ATOM 719 C C . LEU A 1 89 ? 3.617 -12.198 -6.243 1.00 92.00 89 LEU A C 1
ATOM 721 O O . LEU A 1 89 ? 3.864 -11.439 -7.175 1.00 92.00 89 LEU A O 1
ATOM 725 N N . ALA A 1 90 ? 3.046 -13.388 -6.434 1.00 91.81 90 ALA A N 1
ATOM 726 C CA . ALA A 1 90 ? 2.574 -13.840 -7.737 1.00 91.81 90 ALA A CA 1
ATOM 727 C C . ALA A 1 90 ? 1.223 -13.190 -8.055 1.00 91.81 90 ALA A C 1
ATOM 729 O O . ALA A 1 90 ? 0.309 -13.248 -7.232 1.00 91.81 90 ALA A O 1
ATOM 730 N N . GLY A 1 91 ? 1.105 -12.570 -9.232 1.00 93.38 91 GLY A N 1
ATOM 731 C CA . GLY A 1 91 ? -0.129 -11.898 -9.652 1.00 93.38 91 GLY A CA 1
ATOM 732 C C . GLY A 1 91 ? -0.574 -10.792 -8.687 1.00 93.38 91 GLY A C 1
ATOM 733 O O . GLY A 1 91 ? -1.765 -10.602 -8.456 1.00 93.38 91 GLY A O 1
ATOM 734 N N . ALA A 1 92 ? 0.381 -10.117 -8.035 1.00 96.12 92 ALA A N 1
ATOM 735 C CA . ALA A 1 92 ? 0.111 -9.149 -6.972 1.00 96.12 92 ALA A CA 1
ATOM 736 C C . ALA A 1 92 ? -0.831 -8.022 -7.420 1.00 96.12 92 ALA A C 1
ATOM 738 O O . ALA A 1 92 ? -1.636 -7.530 -6.629 1.00 96.12 92 ALA A O 1
ATOM 739 N N . ARG A 1 93 ? -0.724 -7.621 -8.691 1.00 95.06 93 ARG A N 1
ATOM 740 C CA . ARG A 1 93 ? -1.566 -6.576 -9.266 1.00 95.06 93 ARG A CA 1
ATOM 741 C C . ARG A 1 93 ? -2.991 -7.066 -9.454 1.00 95.06 93 ARG A C 1
ATOM 743 O O . ARG A 1 93 ? -3.916 -6.423 -8.985 1.00 95.06 93 ARG A O 1
ATOM 750 N N . GLU A 1 94 ? -3.149 -8.221 -10.082 1.00 96.94 94 GLU A N 1
ATOM 751 C CA . GLU A 1 94 ? -4.436 -8.857 -10.340 1.00 96.94 94 GLU A CA 1
ATOM 752 C C . GLU A 1 94 ? -5.163 -9.153 -9.025 1.00 96.94 94 GLU A C 1
ATOM 754 O O . GLU A 1 94 ? -6.362 -8.911 -8.895 1.00 96.94 94 GLU A O 1
ATOM 759 N N . TRP A 1 95 ? -4.415 -9.609 -8.017 1.00 97.25 95 TRP A N 1
ATOM 760 C CA . TRP A 1 95 ? -4.921 -9.792 -6.664 1.00 97.25 95 TRP A CA 1
ATOM 761 C C . TRP A 1 95 ? -5.458 -8.484 -6.068 1.00 97.25 95 TRP A C 1
ATOM 763 O O . TRP A 1 95 ? -6.563 -8.485 -5.524 1.00 97.25 95 TRP A O 1
ATOM 773 N N . PHE A 1 96 ? -4.709 -7.380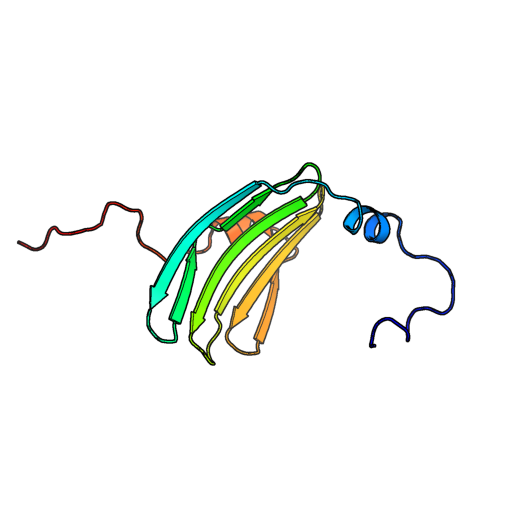 -6.176 1.00 97.50 96 PHE A N 1
ATOM 774 C CA . PHE A 1 96 ? -5.127 -6.082 -5.641 1.00 97.50 96 PHE A CA 1
ATOM 775 C C . PHE A 1 96 ? -6.317 -5.489 -6.410 1.00 97.50 96 PHE A C 1
ATOM 777 O O . PHE A 1 96 ? -7.260 -4.978 -5.805 1.00 97.50 96 PHE A O 1
ATOM 784 N N . ASP A 1 97 ? -6.297 -5.578 -7.739 1.00 96.19 97 ASP A N 1
ATOM 785 C CA . ASP A 1 97 ? -7.354 -5.058 -8.607 1.00 96.19 97 ASP A CA 1
ATOM 786 C C . ASP A 1 97 ? -8.686 -5.807 -8.371 1.00 96.19 97 ASP A C 1
ATOM 788 O O . ASP A 1 97 ? -9.758 -5.212 -8.485 1.00 96.19 97 ASP A O 1
ATOM 792 N N . GLY A 1 98 ? -8.631 -7.076 -7.941 1.00 96.06 98 GLY A N 1
ATOM 793 C CA . GLY A 1 98 ? -9.793 -7.872 -7.531 1.00 96.06 98 GLY A CA 1
ATOM 794 C C . GLY A 1 98 ? -10.328 -7.589 -6.120 1.00 96.06 98 GLY A C 1
ATOM 795 O O . GLY A 1 98 ? -11.329 -8.187 -5.717 1.00 96.06 98 GLY A O 1
ATOM 796 N N . ARG A 1 99 ? -9.691 -6.710 -5.334 1.00 96.06 99 ARG A N 1
ATOM 797 C CA . ARG A 1 99 ? -10.168 -6.375 -3.982 1.00 96.06 99 ARG A CA 1
ATOM 798 C C . ARG A 1 99 ? -11.422 -5.499 -4.053 1.00 96.06 99 ARG A C 1
ATOM 800 O O . ARG A 1 99 ? -11.552 -4.689 -4.973 1.00 96.06 99 ARG A O 1
ATOM 807 N N . PRO A 1 100 ? -12.358 -5.615 -3.096 1.00 94.38 100 PRO A N 1
ATOM 808 C CA . PRO A 1 100 ? -13.554 -4.776 -3.064 1.00 94.38 100 PRO A CA 1
ATOM 809 C C . PRO A 1 100 ? -13.217 -3.325 -2.688 1.00 94.38 100 PRO A C 1
ATOM 811 O O . PRO A 1 100 ? -12.207 -3.052 -2.034 1.00 94.38 100 PRO A O 1
ATOM 814 N N . ALA A 1 101 ? -14.039 -2.372 -3.130 1.00 94.06 101 ALA A N 1
ATOM 815 C CA . ALA A 1 101 ? -13.957 -0.987 -2.662 1.00 94.06 101 ALA A CA 1
ATOM 816 C C . ALA A 1 101 ? -14.461 -0.897 -1.210 1.00 94.06 101 ALA A C 1
ATOM 818 O O . ALA A 1 101 ? -15.366 -1.636 -0.820 1.00 94.06 101 ALA A O 1
ATOM 819 N N . LEU A 1 102 ? -13.878 -0.003 -0.411 1.00 93.62 102 LEU A N 1
ATOM 820 C CA . LEU A 1 102 ? -14.275 0.215 0.989 1.00 93.62 102 LEU A CA 1
ATOM 821 C C . LEU A 1 102 ? -15.311 1.330 1.143 1.00 93.62 102 LEU A C 1
ATOM 823 O O . LEU A 1 102 ? -16.076 1.346 2.106 1.00 93.62 102 LEU A O 1
ATOM 827 N N . LEU A 1 103 ? -15.328 2.270 0.204 1.00 92.56 103 LEU A N 1
ATOM 828 C CA . LEU A 1 103 ? -16.268 3.374 0.147 1.00 92.56 103 LEU A CA 1
ATOM 829 C C . LEU A 1 103 ? -17.133 3.234 -1.112 1.00 92.56 103 LEU A C 1
ATOM 831 O O . LEU A 1 103 ? -16.609 2.863 -2.169 1.00 92.56 103 LEU A O 1
ATOM 835 N N . PRO A 1 104 ? -18.435 3.564 -1.038 1.00 87.62 104 PRO A N 1
ATOM 836 C CA . PRO A 1 104 ? -19.293 3.579 -2.217 1.00 87.62 104 PRO A CA 1
ATOM 837 C C . PRO A 1 104 ? -18.727 4.534 -3.272 1.00 87.62 104 PRO A C 1
ATOM 839 O O . PRO A 1 104 ? -18.092 5.536 -2.932 1.00 87.62 104 PRO A O 1
ATOM 842 N N . ALA A 1 105 ? -18.949 4.224 -4.550 1.00 78.19 105 ALA A N 1
ATOM 843 C CA . ALA A 1 105 ? -18.738 5.205 -5.607 1.00 78.19 105 ALA A CA 1
ATOM 844 C C . ALA A 1 105 ? -19.632 6.416 -5.304 1.00 78.19 105 ALA A C 1
ATOM 846 O O . ALA A 1 105 ? -20.804 6.232 -4.955 1.00 78.19 105 ALA A O 1
ATOM 847 N N . ASP A 1 106 ? -19.071 7.624 -5.362 1.00 67.25 106 ASP A N 1
ATOM 848 C CA . ASP A 1 106 ? -19.812 8.856 -5.094 1.00 67.25 106 ASP A CA 1
ATOM 849 C C . ASP A 1 106 ? -20.992 8.937 -6.078 1.00 67.25 106 ASP A C 1
ATOM 851 O O . ASP A 1 106 ? -20.815 9.183 -7.269 1.00 67.25 106 ASP A O 1
ATOM 855 N N . GLY A 1 107 ? -22.188 8.591 -5.587 1.00 52.72 107 GLY A N 1
ATOM 856 C CA . GLY A 1 107 ? -23.382 8.334 -6.400 1.00 52.72 107 GLY A CA 1
ATOM 857 C C . GLY A 1 107 ? -24.430 7.417 -5.751 1.00 52.72 107 GLY A C 1
ATOM 858 O O . GLY A 1 107 ? -25.602 7.509 -6.093 1.00 52.72 107 GLY A O 1
ATOM 859 N N . ALA A 1 108 ? -24.074 6.589 -4.761 1.00 50.88 108 ALA A N 1
ATOM 860 C CA . ALA A 1 108 ? -25.048 5.774 -4.011 1.00 50.88 108 ALA A CA 1
ATOM 861 C C . ALA A 1 108 ? -25.651 6.515 -2.795 1.00 50.88 108 ALA A C 1
ATOM 863 O O . ALA A 1 108 ? -25.781 5.952 -1.708 1.00 50.88 108 ALA A O 1
ATOM 864 N N . ALA A 1 109 ? -25.982 7.797 -2.960 1.00 48.12 109 ALA A N 1
ATOM 865 C CA . ALA A 1 109 ? -26.775 8.545 -1.993 1.00 48.12 109 ALA A CA 1
ATOM 866 C C . ALA A 1 109 ? -28.247 8.523 -2.437 1.00 48.12 109 ALA A C 1
ATOM 868 O O . ALA A 1 109 ? -28.620 9.228 -3.364 1.00 48.12 109 ALA A O 1
ATOM 869 N N . GLY A 1 110 ? -29.064 7.714 -1.756 1.00 51.00 110 GLY A N 1
ATOM 870 C CA . GLY A 1 110 ? -30.516 7.896 -1.678 1.00 51.00 110 GLY A CA 1
ATOM 871 C C . GLY A 1 110 ? -31.338 7.522 -2.913 1.00 51.00 110 GLY A C 1
ATOM 872 O O . GLY A 1 110 ? -31.751 8.384 -3.675 1.00 51.00 110 GLY A O 1
ATOM 873 N N . THR A 1 111 ? -31.714 6.250 -3.018 1.00 43.69 111 THR A N 1
ATOM 874 C CA . THR A 1 111 ? -33.084 5.884 -3.421 1.00 43.69 111 THR A CA 1
ATOM 875 C C . THR A 1 111 ? -33.598 4.873 -2.401 1.00 43.69 111 THR A C 1
ATOM 877 O O . THR A 1 111 ? -33.467 3.664 -2.555 1.00 43.69 111 THR A O 1
ATOM 880 N N . ALA A 1 112 ? -34.082 5.407 -1.283 1.00 41.62 112 ALA A N 1
ATOM 881 C CA . ALA A 1 112 ? -35.114 4.754 -0.497 1.00 41.62 112 ALA A CA 1
ATOM 882 C C . ALA A 1 112 ? -36.408 5.488 -0.867 1.00 41.62 112 ALA A C 1
ATOM 884 O O . ALA A 1 112 ? -36.495 6.695 -0.631 1.00 41.62 112 ALA A O 1
ATOM 885 N N . ASP A 1 113 ? -37.312 4.778 -1.534 1.00 35.94 113 ASP A N 1
ATOM 886 C CA . ASP A 1 113 ? -38.747 5.081 -1.551 1.00 35.94 113 ASP A CA 1
ATOM 887 C C . ASP A 1 113 ? -39.373 4.273 -0.404 1.00 35.94 113 ASP A C 1
ATOM 889 O O . ASP A 1 113 ? -39.016 3.070 -0.300 1.00 35.94 113 ASP A O 1
#